Protein AF-A0A5B1AU30-F1 (afdb_monomer_lite)

Foldseek 3Di:
DDDDPPDDPDPDPVVVVVVVVVVPPPPPPPPLPFWPDKADDQAAAPDKGKIKTATHDPCVVPDADPPKFKWKKKWKAKAPDEDDQVVCVVVRVRTDMFIDRDDDDSMGMDIDHHNDFAKIKGWTKMKMWMWHDCPDVPDDIDIDIDIGTDMDIHGHDHD

Structure (mmCIF, N/CA/C/O backbone):
data_AF-A0A5B1AU30-F1
#
_entry.id   AF-A0A5B1AU30-F1
#
loop_
_atom_site.group_PDB
_atom_site.id
_atom_site.type_symbol
_atom_site.label_atom_id
_atom_site.label_alt_id
_atom_site.label_comp_id
_atom_site.label_asym_id
_atom_site.label_entity_id
_atom_site.label_seq_id
_atom_site.pdbx_PDB_ins_code
_atom_site.Cartn_x
_atom_site.Cartn_y
_atom_site.Cartn_z
_atom_site.occupancy
_atom_site.B_iso_or_equiv
_atom_site.auth_seq_id
_atom_site.auth_comp_id
_atom_site.auth_asym_id
_atom_site.auth_atom_id
_atom_site.pdbx_PDB_model_num
ATOM 1 N N . MET A 1 1 ? -67.855 -38.148 -16.605 1.00 46.56 1 MET A N 1
ATOM 2 C CA . MET A 1 1 ? -66.767 -38.737 -17.410 1.00 46.56 1 MET A CA 1
ATOM 3 C C . MET A 1 1 ? -66.011 -37.591 -18.062 1.00 46.56 1 MET A C 1
ATOM 5 O O . MET A 1 1 ? -66.608 -36.924 -18.887 1.00 46.56 1 MET A O 1
ATOM 9 N N . ILE A 1 2 ? -64.799 -37.297 -17.585 1.00 36.41 2 ILE A N 1
ATOM 10 C CA . ILE A 1 2 ? -63.596 -36.849 -18.316 1.00 36.41 2 ILE A CA 1
ATOM 11 C C . ILE A 1 2 ? -62.502 -36.784 -17.241 1.00 36.41 2 ILE A C 1
ATOM 13 O O . ILE A 1 2 ? -62.563 -35.995 -16.302 1.00 36.41 2 ILE A O 1
ATOM 17 N N . ASP A 1 3 ? -61.582 -37.731 -17.354 1.00 41.72 3 ASP A N 1
ATOM 18 C CA . ASP A 1 3 ? -60.421 -37.961 -16.504 1.00 41.72 3 ASP A CA 1
ATOM 19 C C . ASP A 1 3 ? -59.254 -37.165 -17.110 1.00 41.72 3 ASP A C 1
ATOM 21 O O . ASP A 1 3 ? -58.854 -37.418 -18.248 1.00 41.72 3 ASP A O 1
ATOM 25 N N . LEU A 1 4 ? -58.747 -36.155 -16.400 1.00 40.22 4 LEU A N 1
ATOM 26 C CA . LEU A 1 4 ? -57.602 -35.349 -16.833 1.00 40.22 4 LEU A CA 1
ATOM 27 C C . LEU A 1 4 ? -56.348 -35.808 -16.084 1.00 40.22 4 LEU A C 1
ATOM 29 O O . LEU A 1 4 ? -55.850 -35.159 -15.166 1.00 40.22 4 LEU A O 1
ATOM 33 N N . ARG A 1 5 ? -55.804 -36.950 -16.519 1.00 45.53 5 ARG A N 1
ATOM 34 C CA . ARG A 1 5 ? -54.419 -37.339 -16.228 1.00 45.53 5 ARG A CA 1
ATOM 35 C C . ARG A 1 5 ? -53.464 -36.423 -16.985 1.00 45.53 5 ARG A C 1
ATOM 37 O O . ARG A 1 5 ? -53.159 -36.669 -18.149 1.00 45.53 5 ARG A O 1
ATOM 44 N N . ILE A 1 6 ? -52.900 -35.432 -16.302 1.00 49.34 6 ILE A N 1
ATOM 45 C CA . ILE A 1 6 ? -51.678 -34.774 -16.773 1.00 49.34 6 ILE A CA 1
ATOM 46 C C . ILE A 1 6 ? -50.498 -35.605 -16.274 1.00 49.34 6 ILE A C 1
ATOM 48 O O . ILE A 1 6 ? -50.065 -35.521 -15.128 1.00 49.34 6 ILE A O 1
ATOM 52 N N . LYS A 1 7 ? -50.011 -36.473 -17.158 1.00 47.34 7 LYS A N 1
ATOM 53 C CA . LYS A 1 7 ? -48.784 -37.242 -16.985 1.00 47.34 7 LYS A CA 1
ATOM 54 C C . LYS A 1 7 ? -47.684 -36.516 -17.753 1.00 47.34 7 LYS A C 1
ATOM 56 O O . LYS A 1 7 ? -47.527 -36.737 -18.946 1.00 47.34 7 LYS A O 1
ATOM 61 N N . THR A 1 8 ? -46.904 -35.680 -17.078 1.00 45.47 8 THR A N 1
ATOM 62 C CA . THR A 1 8 ? -45.666 -35.119 -17.637 1.00 45.47 8 THR A CA 1
ATOM 63 C C . THR A 1 8 ? -44.486 -35.521 -16.760 1.00 45.47 8 THR A C 1
ATOM 65 O O . THR A 1 8 ? -44.056 -34.821 -15.851 1.00 45.47 8 THR A O 1
ATOM 68 N N . LYS A 1 9 ? -43.945 -36.708 -17.062 1.00 52.16 9 LYS A N 1
ATOM 69 C CA . LYS A 1 9 ? -42.539 -37.028 -16.795 1.00 52.16 9 LYS A CA 1
ATOM 70 C C . LYS A 1 9 ? -41.710 -36.062 -17.638 1.00 52.16 9 LYS A C 1
ATOM 72 O O . LYS A 1 9 ? -41.774 -36.183 -18.852 1.00 52.16 9 LYS A O 1
ATOM 77 N N . ASN A 1 10 ? -40.995 -35.127 -17.019 1.00 53.25 10 ASN A N 1
ATOM 78 C CA . ASN A 1 10 ? -39.816 -34.458 -17.589 1.00 53.25 10 ASN A CA 1
ATOM 79 C C . ASN A 1 10 ? -39.136 -33.599 -16.511 1.00 53.25 10 ASN A C 1
ATOM 81 O O . ASN A 1 10 ? -39.131 -32.374 -16.554 1.00 53.25 10 ASN A O 1
ATOM 85 N N . THR A 1 11 ? -38.548 -34.267 -15.524 1.00 54.19 11 THR A N 1
ATOM 86 C CA . THR A 1 11 ? -37.667 -33.660 -14.516 1.00 54.19 11 THR A CA 1
ATOM 87 C C . THR A 1 11 ? -36.305 -34.360 -14.498 1.00 54.19 11 THR A C 1
ATOM 89 O O . THR A 1 11 ? -35.973 -35.059 -13.546 1.00 54.19 11 THR A O 1
ATOM 92 N N . PRO A 1 12 ? -35.497 -34.193 -15.564 1.00 50.75 12 PRO A N 1
ATOM 93 C CA . PRO A 1 12 ? -34.048 -34.181 -15.350 1.00 50.75 12 PRO A CA 1
ATOM 94 C C . PRO A 1 12 ? -33.332 -32.951 -15.936 1.00 50.75 12 PRO A C 1
ATOM 96 O O . PRO A 1 12 ? -32.176 -32.719 -15.603 1.00 50.75 12 PRO A O 1
ATOM 99 N N . LEU A 1 13 ? -33.987 -32.128 -16.768 1.00 46.09 13 LEU A N 1
ATOM 100 C CA . LEU A 1 13 ? -33.291 -31.059 -17.504 1.00 46.09 13 LEU A CA 1
ATOM 101 C C . LEU A 1 13 ? -33.028 -29.792 -16.663 1.00 46.09 13 LEU A C 1
ATOM 103 O O . LEU A 1 13 ? -31.982 -29.166 -16.797 1.00 46.09 13 LEU A O 1
ATOM 107 N N . VAL A 1 14 ? -33.950 -29.427 -15.764 1.00 52.41 14 VAL A N 1
ATOM 108 C CA . VAL A 1 14 ? -33.856 -28.182 -14.968 1.00 52.41 14 VAL A CA 1
ATOM 109 C C . VAL A 1 14 ? -32.753 -28.260 -13.901 1.00 52.41 14 VAL A C 1
ATOM 111 O O . VAL A 1 14 ? -32.115 -27.258 -13.591 1.00 52.41 14 VAL A O 1
ATOM 114 N N . ILE A 1 15 ? -32.462 -29.461 -13.389 1.00 52.84 15 ILE A N 1
ATOM 115 C CA . ILE A 1 15 ? -31.426 -29.684 -12.364 1.00 52.84 15 ILE A CA 1
ATOM 116 C C . ILE A 1 15 ? -30.014 -29.567 -12.967 1.00 52.84 15 ILE A C 1
ATOM 118 O O . ILE A 1 15 ? -29.095 -29.094 -12.302 1.00 52.84 15 ILE A O 1
ATOM 122 N N . LEU A 1 16 ? -29.844 -29.913 -14.249 1.00 50.50 16 LEU A N 1
ATOM 123 C CA . LEU A 1 16 ? -28.546 -29.849 -14.929 1.00 50.50 16 LEU A CA 1
ATOM 124 C C . LEU A 1 16 ? -28.077 -28.400 -15.168 1.00 50.50 16 LEU A C 1
ATOM 126 O O . LEU A 1 16 ? -26.883 -28.113 -15.101 1.00 50.50 16 LEU A O 1
ATOM 130 N N . ILE A 1 17 ? -29.013 -27.471 -15.393 1.00 54.53 17 ILE A N 1
ATOM 131 C CA . ILE A 1 17 ? -28.710 -26.050 -15.632 1.00 54.53 17 ILE A CA 1
ATOM 132 C C . ILE A 1 17 ? -28.251 -25.357 -14.339 1.00 54.53 17 ILE A C 1
ATOM 134 O O . ILE A 1 17 ? -27.326 -24.548 -14.375 1.00 54.53 17 ILE A O 1
ATOM 138 N N . PHE A 1 18 ? -28.818 -25.722 -13.184 1.00 52.00 18 PHE A N 1
ATOM 139 C CA . PHE A 1 18 ? -28.382 -25.180 -11.890 1.00 52.00 18 PHE A CA 1
ATOM 140 C C . PHE A 1 18 ? -26.966 -25.643 -11.502 1.00 52.00 18 PHE A C 1
ATOM 142 O O . PHE A 1 18 ? -26.209 -24.873 -10.912 1.00 52.00 18 PHE A O 1
ATOM 149 N N . PHE A 1 19 ? -26.569 -26.859 -11.895 1.00 51.16 19 PHE A N 1
ATOM 150 C CA . PHE A 1 19 ? -25.227 -27.393 -11.623 1.00 51.16 19 PHE A CA 1
ATOM 151 C C . PHE A 1 19 ? -24.126 -26.713 -12.457 1.00 51.16 19 PHE A C 1
ATOM 153 O O . PHE A 1 19 ? -23.002 -26.534 -11.983 1.00 51.16 19 PHE A O 1
ATOM 160 N N . LEU A 1 20 ? -24.443 -26.269 -13.678 1.00 50.81 20 LEU A N 1
ATOM 161 C CA . LEU A 1 20 ? -23.482 -25.592 -14.558 1.00 50.81 20 LEU A CA 1
ATOM 162 C C . LEU A 1 20 ? -23.156 -24.162 -14.103 1.00 50.81 20 LEU A C 1
ATOM 164 O O . LEU A 1 20 ? -22.032 -23.707 -14.302 1.00 50.81 20 LEU A O 1
ATOM 168 N N . ILE A 1 21 ? -24.083 -23.478 -13.426 1.00 54.38 21 ILE A N 1
ATOM 169 C CA . ILE A 1 21 ? -23.839 -22.127 -12.890 1.00 54.38 21 ILE A CA 1
ATOM 170 C C . ILE A 1 21 ? -22.925 -22.182 -11.649 1.00 54.38 21 ILE A C 1
ATOM 172 O O . ILE A 1 21 ? -22.137 -21.266 -11.421 1.00 54.38 21 ILE A O 1
ATOM 176 N N . SER A 1 22 ? -22.932 -23.286 -10.889 1.00 48.19 22 SER A N 1
ATOM 177 C CA . SER A 1 22 ? -22.065 -23.448 -9.708 1.00 48.19 22 SER A CA 1
ATOM 178 C C . SER A 1 22 ? -20.594 -23.775 -10.008 1.00 48.19 22 SER A C 1
ATOM 180 O O . SER A 1 22 ? -19.753 -23.661 -9.120 1.00 48.19 22 SER A O 1
ATOM 182 N N . LEU A 1 23 ? -20.249 -24.131 -11.250 1.00 48.50 23 LEU A N 1
ATOM 183 C CA . LEU A 1 23 ? -18.864 -24.423 -11.659 1.00 48.50 23 LEU A CA 1
ATOM 184 C C . LEU A 1 23 ? -18.092 -23.174 -12.131 1.00 48.50 23 LEU A C 1
ATOM 186 O O . LEU A 1 23 ? -16.902 -23.258 -12.430 1.00 48.50 23 LEU A O 1
ATOM 190 N N . GLY A 1 24 ? -18.748 -22.008 -12.169 1.00 43.41 24 GLY A N 1
ATOM 191 C CA . GLY A 1 24 ? -18.166 -20.743 -12.626 1.00 43.41 24 GLY A CA 1
ATOM 192 C C . GLY A 1 24 ? -17.377 -19.953 -11.577 1.00 43.41 24 GLY A C 1
ATOM 193 O O . GLY A 1 24 ? -16.762 -18.948 -11.924 1.00 43.41 24 GLY A O 1
ATOM 194 N N . CYS A 1 25 ? -17.336 -20.381 -10.311 1.00 44.28 25 CYS A N 1
ATOM 195 C CA . CYS A 1 25 ? -16.485 -19.745 -9.303 1.00 44.28 25 CYS A CA 1
ATOM 196 C C . CYS A 1 25 ? -15.039 -20.243 -9.425 1.00 44.28 25 CYS A C 1
ATOM 198 O O . CYS A 1 25 ? -14.519 -20.937 -8.551 1.00 44.28 25 CYS A O 1
ATOM 200 N N . LYS A 1 26 ? -14.348 -19.841 -10.500 1.00 44.72 26 LYS A N 1
ATOM 201 C CA . LYS A 1 26 ? -12.886 -19.742 -10.451 1.00 44.72 26 LYS A CA 1
ATOM 202 C C . LYS A 1 26 ? -12.558 -18.637 -9.459 1.00 44.72 26 LYS A C 1
ATOM 204 O O . LYS A 1 26 ? -12.587 -17.454 -9.785 1.00 44.72 26 LYS A O 1
ATOM 209 N N . ASN A 1 27 ? -12.293 -19.044 -8.225 1.00 42.72 27 ASN A N 1
ATOM 210 C CA . ASN A 1 27 ? -11.695 -18.189 -7.221 1.00 42.72 27 ASN A CA 1
ATOM 211 C C . ASN A 1 27 ? -10.281 -17.860 -7.724 1.00 42.72 27 ASN A C 1
ATOM 213 O O . ASN A 1 27 ? -9.335 -18.604 -7.466 1.00 42.72 27 ASN A O 1
ATOM 217 N N . ASN A 1 28 ? -10.155 -16.792 -8.515 1.00 38.34 28 ASN A N 1
ATOM 218 C CA . ASN A 1 28 ? -8.880 -16.156 -8.815 1.00 38.34 28 ASN A CA 1
ATOM 219 C C . ASN A 1 28 ? -8.382 -15.541 -7.504 1.00 38.34 28 ASN A C 1
ATOM 221 O O . ASN A 1 28 ? -8.448 -14.334 -7.293 1.00 38.34 28 ASN A O 1
ATOM 225 N N . GLN A 1 29 ? -7.917 -16.385 -6.585 1.00 42.34 29 GLN A N 1
ATOM 226 C CA . GLN A 1 29 ? -6.967 -15.935 -5.590 1.00 42.34 29 GLN A CA 1
ATOM 227 C C . GLN A 1 29 ? -5.697 -15.616 -6.371 1.00 42.34 29 GLN A C 1
ATOM 229 O O . GLN A 1 29 ? -4.863 -16.492 -6.596 1.00 42.34 29 GLN A O 1
ATOM 234 N N . GLU A 1 30 ? -5.581 -14.367 -6.823 1.00 46.47 30 GLU A N 1
ATOM 235 C CA . GLU A 1 30 ? -4.283 -13.756 -7.068 1.00 46.47 30 GLU A CA 1
ATOM 236 C C . GLU A 1 30 ? -3.476 -13.951 -5.786 1.00 46.47 30 GLU A C 1
ATOM 238 O O . GLU A 1 30 ? -3.623 -13.239 -4.791 1.00 46.47 30 GLU A O 1
ATOM 243 N N . LYS A 1 31 ? -2.660 -15.005 -5.772 1.00 43.09 31 LYS A N 1
ATOM 244 C CA . LYS A 1 31 ? -1.581 -15.125 -4.811 1.00 43.09 31 LYS A CA 1
ATOM 245 C C . LYS A 1 31 ? -0.662 -13.952 -5.110 1.00 43.09 31 LYS A C 1
ATOM 247 O O . LYS A 1 31 ? 0.095 -14.000 -6.070 1.00 43.09 31 LYS A O 1
ATOM 252 N N . SER A 1 32 ? -0.760 -12.908 -4.293 1.00 52.62 32 SER A N 1
ATOM 253 C CA . SER A 1 32 ? 0.247 -11.857 -4.183 1.00 52.62 32 SER A CA 1
ATOM 254 C C . SER A 1 32 ? 1.556 -12.517 -3.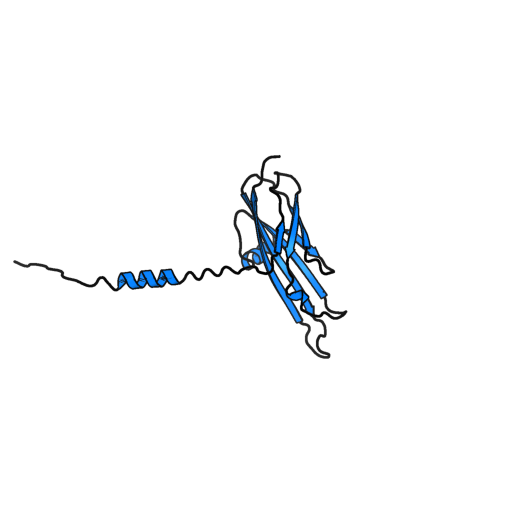736 1.00 52.62 32 SER A C 1
ATOM 256 O O . SER A 1 32 ? 1.850 -12.593 -2.548 1.00 52.62 32 SER A O 1
ATOM 258 N N . SER A 1 33 ? 2.307 -13.106 -4.672 1.00 61.22 33 SER A N 1
ATOM 259 C CA . SER A 1 33 ? 3.583 -13.772 -4.375 1.00 61.22 33 SER A CA 1
ATOM 260 C C . SER A 1 33 ? 4.700 -12.781 -4.057 1.00 61.22 33 SER A C 1
ATOM 262 O O . SER A 1 33 ? 5.786 -13.199 -3.678 1.00 61.22 33 SER A O 1
ATOM 264 N N . TYR A 1 34 ? 4.426 -11.485 -4.198 1.00 71.00 34 TYR A N 1
ATOM 265 C CA . TYR A 1 34 ? 5.400 -10.405 -4.070 1.00 71.00 34 TYR A CA 1
ATOM 266 C C . TYR A 1 34 ? 5.340 -9.699 -2.713 1.00 71.00 34 TYR A C 1
ATOM 268 O O . TYR A 1 34 ? 6.297 -9.044 -2.314 1.00 71.00 34 TYR A O 1
ATOM 276 N N . LEU A 1 35 ? 4.253 -9.854 -1.948 1.00 80.81 35 LEU A N 1
ATOM 277 C CA . LEU A 1 35 ? 4.182 -9.337 -0.584 1.00 80.81 35 LEU A CA 1
ATOM 278 C C . LEU A 1 35 ? 4.783 -10.355 0.393 1.00 80.81 35 LEU A C 1
ATOM 280 O O . LEU A 1 35 ? 4.137 -11.342 0.742 1.00 80.81 35 LEU A O 1
ATOM 284 N N . LYS A 1 36 ? 5.994 -10.087 0.889 1.00 80.31 36 LYS A N 1
ATOM 285 C CA . LYS A 1 36 ? 6.634 -10.920 1.919 1.00 80.31 36 LYS A CA 1
ATOM 286 C C . LYS A 1 36 ? 5.934 -10.763 3.261 1.00 80.31 36 LYS A C 1
ATOM 288 O O . LYS A 1 36 ? 5.450 -11.739 3.832 1.00 80.31 36 LYS A O 1
ATOM 293 N N . THR A 1 37 ? 5.862 -9.528 3.764 1.00 85.44 37 THR A N 1
ATOM 294 C CA . THR A 1 37 ? 5.264 -9.282 5.075 1.00 85.44 37 THR A CA 1
ATOM 295 C C . THR A 1 37 ? 4.629 -7.909 5.207 1.00 85.44 37 THR A C 1
ATOM 297 O O . THR A 1 37 ? 5.178 -6.905 4.777 1.00 85.44 37 THR A O 1
ATOM 300 N N . PHE A 1 38 ? 3.504 -7.853 5.920 1.00 90.44 38 PHE A N 1
ATOM 301 C CA . PHE A 1 38 ? 2.842 -6.615 6.317 1.00 90.44 38 PHE A CA 1
ATOM 302 C C . PHE A 1 38 ? 2.725 -6.558 7.849 1.00 90.44 38 PHE A C 1
ATOM 304 O O . PHE A 1 38 ? 1.872 -7.220 8.453 1.00 90.44 38 PHE A O 1
ATOM 311 N N . TYR A 1 39 ? 3.622 -5.795 8.480 1.00 92.00 39 TYR A N 1
ATOM 312 C CA . TYR A 1 39 ? 3.723 -5.659 9.931 1.00 92.00 39 TYR A CA 1
ATOM 313 C C . TYR A 1 39 ? 2.980 -4.424 10.429 1.00 92.00 39 TYR A C 1
ATOM 315 O O . TYR A 1 39 ? 3.389 -3.287 10.193 1.00 92.00 39 TYR A O 1
ATOM 323 N N . VAL A 1 40 ? 1.924 -4.678 11.193 1.00 91.62 40 VAL A N 1
ATOM 324 C CA . VAL A 1 40 ? 1.149 -3.676 11.928 1.00 91.62 40 VAL A CA 1
ATOM 325 C C . VAL A 1 40 ? 0.803 -4.251 13.294 1.00 91.62 40 VAL A C 1
ATOM 327 O O . VAL A 1 40 ? 0.565 -5.456 13.422 1.00 91.62 40 VAL A O 1
ATOM 330 N N . LYS A 1 41 ? 0.798 -3.403 14.320 1.00 88.75 41 LYS A N 1
ATOM 331 C CA . LYS A 1 41 ? 0.283 -3.760 15.645 1.00 88.75 41 LYS A CA 1
ATOM 332 C C . LYS A 1 41 ? -1.199 -3.396 15.704 1.00 88.75 41 LYS A C 1
ATOM 334 O O . LYS A 1 41 ? -1.688 -2.664 14.850 1.00 88.75 41 LYS A O 1
ATOM 339 N N . ASN A 1 42 ? -1.917 -3.910 16.699 1.00 88.75 42 ASN A N 1
ATOM 340 C CA . ASN A 1 42 ? -3.257 -3.403 16.978 1.00 88.75 42 ASN A CA 1
ATOM 341 C C . ASN A 1 42 ? -3.125 -1.956 17.478 1.00 88.75 42 ASN A C 1
ATOM 343 O O . ASN A 1 42 ? -2.491 -1.760 18.519 1.00 88.75 42 ASN A O 1
ATOM 347 N N . PRO A 1 43 ? -3.659 -0.962 16.749 1.00 93.00 43 PRO A N 1
ATOM 348 C CA . PRO A 1 43 ? -3.522 0.435 17.127 1.00 93.00 43 PRO A CA 1
ATOM 349 C C . PRO A 1 43 ? -4.443 0.778 18.294 1.00 93.00 43 PRO A C 1
ATOM 351 O O . PRO A 1 43 ? -5.561 0.267 18.397 1.00 93.00 43 PRO A O 1
ATOM 354 N N . LYS A 1 44 ? -3.991 1.700 19.136 1.00 94.12 44 LYS A N 1
ATOM 355 C CA . LYS A 1 44 ? -4.853 2.411 20.079 1.00 94.12 44 LYS A CA 1
ATOM 356 C C . LYS A 1 44 ? -5.481 3.621 19.390 1.00 94.12 44 LYS A C 1
ATOM 358 O O . LYS A 1 44 ? -4.882 4.203 18.485 1.00 94.12 44 LYS A O 1
ATOM 363 N N . VAL A 1 45 ? -6.702 3.967 19.785 1.00 94.81 45 VAL A N 1
ATOM 364 C CA . VAL A 1 45 ? -7.408 5.141 19.251 1.00 94.81 45 VAL A CA 1
ATOM 365 C C . VAL A 1 45 ? -6.640 6.435 19.566 1.00 94.81 45 VAL A C 1
ATOM 367 O O . VAL A 1 45 ? -6.139 6.596 20.678 1.00 94.81 45 VAL A O 1
ATOM 370 N N . ASN A 1 46 ? -6.551 7.347 18.592 1.00 93.81 46 ASN A N 1
ATOM 371 C CA . ASN A 1 46 ? -5.820 8.624 18.655 1.00 93.81 46 ASN A CA 1
ATOM 372 C C . ASN A 1 46 ? -4.329 8.484 19.023 1.00 93.81 46 ASN A C 1
ATOM 374 O O . ASN A 1 46 ? -3.744 9.365 19.657 1.00 93.81 46 ASN A O 1
ATOM 378 N N . GLU A 1 47 ? -3.716 7.349 18.681 1.00 93.94 47 GLU A N 1
ATOM 379 C CA . GLU A 1 47 ? -2.281 7.123 18.833 1.00 93.94 47 GLU A CA 1
ATOM 380 C C . GLU A 1 47 ? -1.635 6.955 17.456 1.00 93.94 47 GLU A C 1
ATOM 382 O O . GLU A 1 47 ? -2.111 6.188 16.610 1.00 93.94 47 GLU A O 1
ATOM 387 N N . ARG A 1 48 ? -0.515 7.649 17.236 1.00 93.75 48 ARG A N 1
ATOM 388 C CA . ARG A 1 48 ? 0.311 7.452 16.046 1.00 93.75 48 ARG A CA 1
ATOM 389 C C . ARG A 1 48 ? 1.038 6.118 16.155 1.00 93.75 48 ARG A C 1
ATOM 391 O O . ARG A 1 48 ? 1.784 5.879 17.100 1.00 93.75 48 ARG A O 1
ATOM 398 N N . ASN A 1 49 ? 0.841 5.262 15.165 1.00 92.88 49 ASN A N 1
ATOM 399 C CA . ASN A 1 49 ? 1.476 3.958 15.073 1.00 92.88 49 ASN A CA 1
ATOM 400 C C . ASN A 1 49 ? 2.392 3.907 13.851 1.00 92.88 49 ASN A C 1
ATOM 402 O O . ASN A 1 49 ? 2.096 4.510 12.824 1.00 92.88 49 ASN A O 1
ATOM 406 N N . VAL A 1 50 ? 3.466 3.124 13.947 1.00 93.62 50 VAL A N 1
ATOM 407 C CA . VAL A 1 50 ? 4.382 2.867 12.829 1.00 93.62 50 VAL A CA 1
ATOM 408 C C . VAL A 1 50 ? 4.202 1.433 12.358 1.00 93.62 50 VAL A C 1
ATOM 410 O O . VAL A 1 50 ? 4.187 0.490 13.157 1.00 93.62 50 VAL A O 1
ATOM 413 N N . GLY A 1 51 ? 4.047 1.263 11.052 1.00 93.88 51 GLY A N 1
ATOM 414 C CA . GLY A 1 51 ? 4.013 -0.029 10.388 1.00 93.88 51 GLY A CA 1
ATOM 415 C C . GLY A 1 51 ? 5.163 -0.167 9.403 1.00 93.88 51 GLY A C 1
ATOM 416 O O . GLY A 1 51 ? 5.865 0.795 9.088 1.00 93.88 51 GLY A O 1
ATOM 417 N N . LYS A 1 52 ? 5.364 -1.394 8.924 1.00 93.12 52 LYS A N 1
ATOM 418 C CA . LYS A 1 52 ? 6.285 -1.649 7.818 1.00 93.12 52 LYS A CA 1
ATOM 419 C C . LYS A 1 52 ? 5.766 -2.733 6.888 1.00 93.12 52 LYS A C 1
ATOM 421 O O . LYS A 1 52 ? 5.157 -3.709 7.334 1.00 93.12 52 LYS A O 1
ATOM 426 N N . ILE A 1 53 ? 6.042 -2.572 5.606 1.00 92.19 53 ILE A N 1
ATOM 427 C CA . ILE A 1 53 ? 5.782 -3.570 4.574 1.00 92.19 53 ILE A CA 1
ATOM 428 C C . ILE A 1 53 ? 7.118 -4.016 4.010 1.00 92.19 53 ILE A C 1
ATOM 430 O O . ILE A 1 53 ? 7.953 -3.170 3.721 1.00 92.19 53 ILE A O 1
ATOM 434 N N . ILE A 1 54 ? 7.299 -5.328 3.881 1.00 90.56 54 ILE A N 1
ATOM 435 C CA . ILE A 1 54 ? 8.418 -5.950 3.181 1.00 90.56 54 ILE A CA 1
ATOM 436 C C . ILE A 1 54 ? 7.856 -6.633 1.933 1.00 90.56 54 ILE A C 1
ATOM 438 O O . ILE A 1 54 ? 6.898 -7.405 2.044 1.00 90.56 54 ILE A O 1
ATOM 442 N N . PHE A 1 55 ? 8.427 -6.368 0.766 1.00 88.31 55 PHE A N 1
ATOM 443 C CA . PHE A 1 55 ? 7.970 -6.892 -0.521 1.00 88.31 55 PHE A CA 1
ATOM 444 C C . PHE A 1 55 ? 9.158 -7.188 -1.442 1.00 88.31 55 PHE A C 1
ATOM 446 O O . PHE A 1 55 ? 10.221 -6.595 -1.303 1.00 88.31 55 PHE A O 1
ATOM 453 N N . ASP A 1 56 ? 8.974 -8.112 -2.378 1.00 85.19 56 ASP A N 1
ATOM 454 C CA . ASP A 1 56 ? 9.936 -8.375 -3.443 1.00 85.19 56 ASP A CA 1
ATOM 455 C C . ASP A 1 56 ? 9.542 -7.608 -4.701 1.00 85.19 56 ASP A C 1
ATOM 457 O O . ASP A 1 56 ? 8.432 -7.764 -5.212 1.00 85.19 56 ASP A O 1
ATOM 461 N N . SER A 1 57 ? 10.465 -6.792 -5.205 1.00 81.69 57 SER A N 1
ATOM 462 C CA . SER A 1 57 ? 10.291 -6.062 -6.459 1.00 81.69 57 SER A CA 1
ATOM 463 C C . SER A 1 57 ? 10.534 -6.988 -7.647 1.00 81.69 57 SER A C 1
ATOM 465 O O . SER A 1 57 ? 11.651 -7.468 -7.850 1.00 81.69 57 SER A O 1
ATOM 467 N N . GLU A 1 58 ? 9.536 -7.181 -8.509 1.00 78.38 58 GLU A N 1
ATOM 468 C CA . GLU A 1 58 ? 9.768 -7.835 -9.807 1.00 78.38 58 GLU A CA 1
ATOM 469 C C . GLU A 1 58 ? 10.718 -7.016 -10.688 1.00 78.38 58 GLU A C 1
ATOM 471 O O . GLU A 1 58 ? 11.522 -7.554 -11.459 1.00 78.38 58 GLU A O 1
ATOM 476 N N . LEU A 1 59 ? 10.661 -5.692 -10.534 1.00 81.50 59 LEU A N 1
ATOM 477 C CA . LEU A 1 59 ? 11.440 -4.750 -11.322 1.00 81.50 59 LEU A CA 1
ATOM 478 C C . LEU A 1 59 ? 12.907 -4.673 -10.869 1.00 81.50 59 LEU A C 1
ATOM 480 O O . LEU A 1 59 ? 13.691 -3.966 -11.494 1.00 81.50 59 LEU A O 1
ATOM 484 N N . ASP A 1 60 ? 13.318 -5.372 -9.801 1.00 75.56 60 ASP A N 1
ATOM 485 C CA . ASP A 1 60 ? 14.740 -5.518 -9.432 1.00 75.56 60 ASP A CA 1
ATOM 486 C C . ASP A 1 60 ? 15.523 -6.380 -10.432 1.00 75.56 60 ASP A C 1
ATOM 488 O O . ASP A 1 60 ? 16.749 -6.286 -10.513 1.00 75.56 60 ASP A O 1
ATOM 492 N N . THR A 1 61 ? 14.830 -7.195 -11.231 1.00 77.19 61 THR A N 1
ATOM 493 C CA . THR A 1 61 ? 15.448 -7.994 -12.301 1.00 77.19 61 THR A CA 1
ATOM 494 C C . THR A 1 61 ? 15.852 -7.154 -13.517 1.00 77.19 61 THR A C 1
ATOM 496 O O . THR A 1 61 ? 16.671 -7.586 -14.335 1.00 77.19 61 THR A O 1
ATOM 499 N N . ILE A 1 62 ? 15.314 -5.938 -13.639 1.00 79.44 62 ILE A N 1
ATOM 500 C CA . ILE A 1 62 ? 15.586 -5.034 -14.752 1.00 79.44 62 ILE A CA 1
ATOM 501 C C . ILE A 1 62 ? 16.904 -4.309 -14.484 1.00 79.44 62 ILE A C 1
ATOM 503 O O . ILE A 1 62 ? 17.032 -3.533 -13.540 1.00 79.44 62 ILE A O 1
ATOM 507 N N . LYS A 1 63 ? 17.900 -4.544 -15.344 1.00 77.38 63 LYS A N 1
ATOM 508 C CA . LYS A 1 63 ? 19.161 -3.794 -15.312 1.00 77.38 63 LYS A CA 1
ATOM 509 C C . LYS A 1 63 ? 18.916 -2.369 -15.809 1.00 77.38 63 LYS A C 1
ATOM 511 O O . LYS A 1 63 ? 18.583 -2.188 -16.977 1.00 77.38 63 LYS A O 1
ATOM 516 N N . THR A 1 64 ? 19.115 -1.397 -14.929 1.00 75.38 64 THR A N 1
ATOM 517 C CA . THR A 1 64 ? 18.989 0.037 -15.212 1.00 75.38 64 THR A CA 1
ATOM 518 C C . THR A 1 64 ? 20.354 0.659 -15.513 1.00 75.38 64 THR A C 1
ATOM 520 O O . THR A 1 64 ? 21.346 0.330 -14.858 1.00 75.38 64 THR A O 1
ATOM 523 N N . GLY A 1 65 ? 20.415 1.551 -16.499 1.00 74.56 65 GLY A N 1
ATOM 524 C CA . GLY A 1 65 ? 21.560 2.424 -16.762 1.00 74.56 65 GLY A CA 1
ATOM 525 C C . GLY A 1 65 ? 21.565 3.677 -15.878 1.00 74.56 65 GLY A C 1
ATOM 526 O O . GLY A 1 65 ? 20.643 3.910 -15.105 1.00 74.56 65 GLY A O 1
ATOM 527 N N . GLU A 1 66 ? 22.592 4.519 -16.018 1.00 75.00 66 GLU A N 1
ATOM 528 C CA . GLU A 1 66 ? 22.759 5.748 -15.212 1.00 75.00 66 GLU A CA 1
ATOM 529 C C . GLU A 1 66 ? 21.655 6.799 -15.422 1.00 75.00 66 GLU A C 1
ATOM 531 O O . GLU A 1 66 ? 21.462 7.663 -14.574 1.00 75.00 66 GLU A O 1
ATOM 536 N N . LYS A 1 67 ? 20.945 6.744 -16.555 1.00 76.88 67 LYS A N 1
ATOM 537 C CA . LYS A 1 67 ? 19.865 7.682 -16.908 1.00 76.88 67 LYS A CA 1
ATOM 538 C C . LYS A 1 67 ? 18.465 7.137 -16.627 1.00 76.88 67 LYS A C 1
ATOM 540 O O . LYS A 1 67 ? 17.488 7.863 -16.796 1.00 76.88 67 LYS A O 1
ATOM 545 N N . ASP A 1 68 ? 18.369 5.873 -16.233 1.00 80.88 68 ASP A N 1
ATOM 546 C CA . ASP A 1 68 ? 17.092 5.243 -15.935 1.00 80.88 68 ASP A CA 1
ATOM 547 C C . ASP A 1 68 ? 16.640 5.636 -14.528 1.00 80.88 68 ASP A C 1
ATOM 549 O O . ASP A 1 68 ? 17.448 5.767 -13.608 1.00 80.88 68 ASP A O 1
ATOM 553 N N . LEU A 1 69 ? 15.332 5.797 -14.348 1.00 83.31 69 LEU A N 1
ATOM 554 C CA . LEU A 1 69 ? 14.745 6.149 -13.057 1.00 83.31 69 LEU A CA 1
ATOM 555 C C . LEU A 1 69 ? 13.919 4.980 -12.540 1.00 83.31 69 LEU A C 1
ATOM 557 O O . LEU A 1 69 ? 13.072 4.452 -13.258 1.00 83.31 69 LEU A O 1
ATOM 561 N N . LYS A 1 70 ? 14.128 4.604 -11.279 1.00 85.31 70 LYS A N 1
ATOM 562 C CA . LYS A 1 70 ? 13.275 3.650 -10.568 1.00 85.31 70 LYS A CA 1
ATOM 563 C C . LYS A 1 70 ? 12.615 4.354 -9.393 1.00 85.31 70 LYS A C 1
ATOM 565 O O . LYS A 1 70 ? 13.303 4.999 -8.610 1.00 85.31 70 LYS A O 1
ATOM 570 N N . SER A 1 71 ? 11.305 4.205 -9.255 1.00 86.69 71 SER A N 1
ATOM 571 C CA . SER A 1 71 ? 10.567 4.701 -8.098 1.00 86.69 71 SER A CA 1
ATOM 572 C C . SER A 1 71 ? 9.625 3.644 -7.545 1.00 86.69 71 SER A C 1
ATOM 574 O O . SER A 1 71 ? 9.089 2.809 -8.276 1.00 86.69 71 SER A O 1
ATOM 576 N N . THR A 1 72 ? 9.422 3.706 -6.234 1.00 89.00 72 THR A N 1
ATOM 577 C CA . THR A 1 72 ? 8.460 2.875 -5.518 1.00 89.00 72 THR A CA 1
ATOM 578 C C . THR A 1 72 ? 7.626 3.777 -4.626 1.00 89.00 72 THR A C 1
ATOM 580 O O . THR A 1 72 ? 8.160 4.575 -3.852 1.00 89.00 72 THR A O 1
ATOM 583 N N . THR A 1 73 ? 6.308 3.656 -4.737 1.00 91.12 73 THR A N 1
ATOM 584 C CA . THR A 1 73 ? 5.351 4.437 -3.953 1.00 91.12 73 THR A CA 1
ATOM 585 C C . THR A 1 73 ? 4.320 3.517 -3.324 1.00 91.12 73 THR A C 1
ATOM 587 O O . THR A 1 73 ? 3.776 2.637 -3.979 1.00 91.12 73 THR A O 1
ATOM 590 N N . LEU A 1 74 ? 4.046 3.721 -2.044 1.00 92.94 74 LEU A N 1
ATOM 591 C CA . LEU A 1 74 ? 2.953 3.089 -1.326 1.00 92.94 74 LEU A CA 1
ATOM 592 C C . LEU A 1 74 ? 1.760 4.045 -1.290 1.00 92.94 74 LEU A C 1
ATOM 594 O O . LEU A 1 74 ? 1.888 5.167 -0.802 1.00 92.94 74 LEU A O 1
ATOM 598 N N . PHE A 1 75 ? 0.603 3.557 -1.727 1.00 95.19 75 PHE A N 1
ATOM 599 C CA . PHE A 1 75 ? -0.694 4.194 -1.530 1.00 95.19 75 PHE A CA 1
ATOM 600 C C . PHE A 1 75 ? -1.486 3.383 -0.512 1.00 95.19 75 PHE A C 1
ATOM 602 O O . PHE A 1 75 ? -1.729 2.193 -0.729 1.00 95.19 75 PHE A O 1
ATOM 609 N N . LEU A 1 76 ? -1.874 3.993 0.607 1.00 96.19 76 LEU A N 1
ATOM 610 C CA . LEU A 1 76 ? -2.506 3.294 1.724 1.00 96.19 76 LEU A CA 1
ATOM 611 C C . LEU A 1 76 ? -3.668 4.100 2.300 1.00 96.19 76 LEU A C 1
ATOM 613 O O . LEU A 1 76 ? -3.536 5.284 2.566 1.00 96.19 76 LEU A O 1
ATOM 617 N N . GLY A 1 77 ? -4.801 3.450 2.549 1.00 95.25 77 GLY A N 1
ATOM 618 C CA . GLY A 1 77 ? -5.941 4.068 3.217 1.00 95.25 77 GLY A CA 1
ATOM 619 C C . GLY A 1 77 ? -6.499 3.216 4.353 1.00 95.25 77 GLY A C 1
ATOM 620 O O . GLY A 1 77 ? -6.108 2.064 4.565 1.00 95.25 77 GLY A O 1
ATOM 621 N N . LYS A 1 78 ? -7.433 3.809 5.101 1.00 95.38 78 LYS A N 1
ATOM 622 C CA . LYS A 1 78 ? -8.097 3.215 6.270 1.00 95.38 78 LYS A CA 1
ATOM 623 C C . LYS A 1 78 ? -9.575 3.012 5.962 1.00 95.38 78 LYS A C 1
ATOM 625 O O . LYS A 1 78 ? -10.328 3.977 5.879 1.00 95.38 78 LYS A O 1
ATOM 630 N N . PHE A 1 79 ? -10.008 1.761 5.838 1.00 95.56 79 PHE A N 1
ATOM 631 C CA . PHE A 1 79 ? -11.349 1.439 5.346 1.00 95.56 79 PHE A CA 1
ATOM 632 C C . PHE A 1 79 ? -12.096 0.438 6.225 1.00 95.56 79 PHE A C 1
ATOM 634 O O . PHE A 1 79 ? -11.519 -0.238 7.076 1.00 95.56 79 PHE A O 1
ATOM 641 N N . LYS A 1 80 ? -13.411 0.323 6.014 1.00 95.44 80 LYS A N 1
ATOM 642 C CA . LYS A 1 80 ? -14.243 -0.732 6.619 1.00 95.44 80 LYS A CA 1
ATOM 643 C C . LYS A 1 80 ? -14.265 -2.028 5.801 1.00 95.44 80 LYS A C 1
ATOM 645 O O . LYS A 1 80 ? -14.585 -3.076 6.354 1.00 95.44 80 LYS A O 1
ATOM 650 N N . SER A 1 81 ? -13.882 -1.958 4.531 1.00 94.81 81 SER A N 1
ATOM 651 C CA . SER A 1 81 ? -13.853 -3.056 3.562 1.00 94.81 81 SER A CA 1
ATOM 652 C C . SER A 1 81 ? -12.539 -3.061 2.779 1.00 94.81 81 SER A C 1
ATOM 654 O O . SER A 1 81 ? -11.800 -2.078 2.788 1.00 94.81 81 SER A O 1
ATOM 656 N N . ILE A 1 82 ? -12.259 -4.185 2.120 1.00 95.88 82 ILE A N 1
ATOM 657 C CA . ILE A 1 82 ? -11.154 -4.338 1.168 1.00 95.88 82 ILE A CA 1
ATOM 658 C C . ILE A 1 82 ? -11.645 -3.904 -0.215 1.00 95.88 82 ILE A C 1
ATOM 660 O O . ILE A 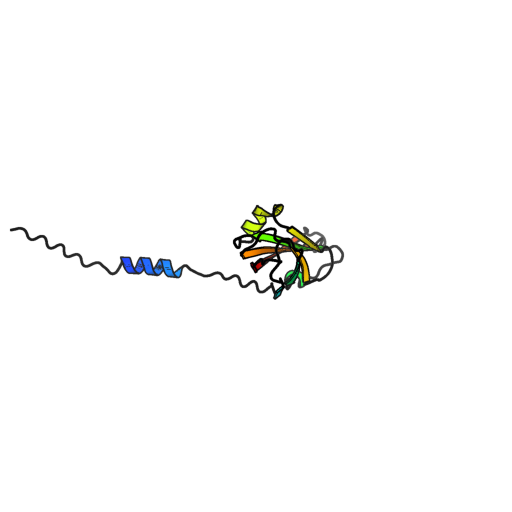1 82 ? -12.797 -4.168 -0.558 1.00 95.88 82 ILE A O 1
ATOM 664 N N . HIS A 1 83 ? -10.762 -3.298 -0.998 1.00 96.44 83 HIS A N 1
ATOM 665 C CA . HIS A 1 83 ? -11.004 -2.854 -2.366 1.00 96.44 83 HIS A CA 1
ATOM 666 C C . HIS A 1 83 ? -10.041 -3.539 -3.340 1.00 96.44 83 HIS A C 1
ATOM 668 O O . HIS A 1 83 ? -9.002 -4.078 -2.956 1.00 96.44 83 HIS A O 1
ATOM 674 N N . THR A 1 84 ? -10.370 -3.509 -4.622 1.00 95.62 84 THR A N 1
ATOM 675 C CA . THR A 1 84 ? -9.462 -3.840 -5.726 1.00 95.62 84 THR A CA 1
ATOM 676 C C . THR A 1 84 ? -8.474 -2.696 -5.978 1.00 95.62 84 THR A C 1
ATOM 678 O O . THR A 1 84 ? -8.702 -1.564 -5.555 1.00 95.62 84 THR A O 1
ATOM 681 N N . ILE A 1 85 ? -7.373 -2.958 -6.697 1.00 94.44 85 ILE A N 1
ATOM 682 C CA . ILE A 1 85 ? -6.428 -1.891 -7.088 1.00 94.44 85 ILE A CA 1
ATOM 683 C C . ILE A 1 85 ? -7.147 -0.813 -7.907 1.00 94.44 85 ILE A C 1
ATOM 685 O O . ILE A 1 85 ? -7.019 0.364 -7.601 1.00 94.44 85 ILE A O 1
ATOM 689 N N . LYS A 1 86 ? -7.986 -1.212 -8.868 1.00 95.31 86 LYS A N 1
ATOM 690 C CA . LYS A 1 86 ? -8.744 -0.281 -9.714 1.00 95.31 86 LYS A CA 1
ATOM 691 C C . LYS A 1 86 ? -9.645 0.663 -8.909 1.00 95.31 86 LYS A C 1
ATOM 693 O O . LYS A 1 86 ? -9.743 1.844 -9.226 1.00 95.31 86 LYS A O 1
ATOM 698 N N . GLU A 1 87 ? -10.316 0.157 -7.878 1.00 96.12 87 GLU A N 1
ATOM 699 C CA . GLU A 1 87 ? -11.129 0.991 -6.981 1.00 96.12 87 GLU A CA 1
ATOM 700 C C . GLU A 1 87 ? -10.252 1.941 -6.152 1.00 96.12 87 GLU A C 1
ATOM 702 O O . GLU A 1 87 ? -10.591 3.111 -5.990 1.00 96.12 87 GLU A O 1
ATOM 707 N N . LEU A 1 88 ? -9.099 1.472 -5.666 1.00 95.31 88 LEU A N 1
ATOM 708 C CA . LEU A 1 88 ? -8.141 2.304 -4.931 1.00 95.31 88 LEU A CA 1
ATOM 709 C C . LEU A 1 88 ? -7.558 3.423 -5.806 1.00 95.31 88 LEU A C 1
ATOM 711 O O . LEU A 1 88 ? -7.446 4.554 -5.343 1.00 95.31 88 LEU A O 1
ATOM 715 N N . GLU A 1 89 ? -7.254 3.147 -7.074 1.00 94.12 89 GLU A N 1
ATOM 716 C CA . GLU A 1 89 ? -6.814 4.152 -8.050 1.00 94.12 89 GLU A CA 1
ATOM 717 C C . GLU A 1 89 ? -7.876 5.236 -8.281 1.00 94.12 89 GLU A C 1
ATOM 719 O O . GLU A 1 89 ? -7.552 6.417 -8.390 1.00 94.12 89 GLU A O 1
ATOM 724 N N . GLN A 1 90 ? -9.160 4.871 -8.306 1.00 94.50 90 GLN A N 1
ATOM 725 C CA . GLN A 1 90 ? -10.251 5.848 -8.417 1.00 94.50 90 GLN A CA 1
ATOM 726 C C . GLN A 1 90 ? -10.371 6.737 -7.173 1.00 94.50 90 GLN A C 1
ATOM 728 O O . GLN A 1 90 ? -10.843 7.868 -7.262 1.00 94.50 90 GLN A O 1
ATOM 733 N N . MET A 1 91 ? -9.919 6.242 -6.021 1.00 92.56 91 MET A N 1
ATOM 734 C CA . MET A 1 91 ? -9.937 6.943 -4.738 1.00 92.56 91 MET A CA 1
ATOM 735 C C . MET A 1 91 ? -8.568 7.517 -4.354 1.00 92.56 91 MET A C 1
ATOM 737 O O . MET A 1 91 ? -8.373 7.890 -3.199 1.00 92.56 91 MET A O 1
ATOM 741 N N . HIS A 1 92 ? -7.625 7.614 -5.293 1.00 84.88 92 HIS A N 1
ATOM 742 C CA . HIS A 1 92 ? -6.219 7.930 -5.028 1.00 84.88 92 HIS A CA 1
ATOM 743 C C . HIS A 1 92 ? -5.999 9.177 -4.155 1.00 84.88 92 HIS A C 1
ATOM 745 O O . HIS A 1 92 ? -5.124 9.187 -3.300 1.00 84.88 92 HIS A O 1
ATOM 751 N N . GLN A 1 93 ? -6.837 10.207 -4.307 1.00 85.88 93 GLN A N 1
ATOM 752 C CA . GLN A 1 93 ? -6.765 11.445 -3.514 1.00 85.88 93 GLN A CA 1
ATOM 753 C C . GLN A 1 93 ? -7.080 11.261 -2.019 1.00 85.88 93 GLN A C 1
ATOM 755 O O . GLN A 1 93 ? -6.756 12.126 -1.213 1.00 85.88 93 GLN A O 1
ATOM 760 N N . SER A 1 94 ? -7.739 10.161 -1.653 1.00 86.75 94 SER A N 1
ATOM 761 C CA . SER A 1 94 ? -8.066 9.798 -0.267 1.00 86.75 94 SER A CA 1
ATOM 762 C C . SER A 1 94 ? -7.041 8.859 0.374 1.00 86.75 94 SER A C 1
ATOM 764 O O . SER A 1 94 ? -7.193 8.501 1.542 1.00 86.75 94 SER A O 1
ATOM 766 N N . LEU A 1 95 ? -6.027 8.434 -0.385 1.00 91.44 95 LEU A N 1
ATOM 767 C CA . LEU A 1 95 ? -4.981 7.538 0.089 1.00 91.44 95 LEU A CA 1
ATOM 768 C C . LEU A 1 95 ? -3.780 8.340 0.589 1.00 91.44 95 LEU A C 1
ATOM 770 O O . LEU A 1 95 ? -3.302 9.265 -0.069 1.00 91.44 95 LEU A O 1
ATOM 774 N N . ASP A 1 96 ? -3.249 7.923 1.731 1.00 90.19 96 ASP A N 1
ATOM 775 C CA . ASP A 1 96 ? -1.955 8.376 2.210 1.00 90.19 96 ASP A CA 1
ATOM 776 C C . ASP A 1 96 ? -0.868 7.853 1.259 1.00 90.19 96 ASP A C 1
ATOM 778 O O . ASP A 1 96 ? -0.875 6.685 0.852 1.00 90.19 96 ASP A O 1
ATOM 782 N N . THR A 1 97 ? 0.068 8.727 0.889 1.00 89.38 97 THR A N 1
ATOM 783 C CA . THR A 1 97 ? 1.136 8.421 -0.069 1.00 89.38 97 THR A CA 1
ATOM 784 C C . THR A 1 97 ? 2.491 8.425 0.629 1.00 89.38 97 THR A C 1
ATOM 786 O O . THR A 1 97 ? 2.883 9.425 1.229 1.00 89.38 97 THR A O 1
ATOM 789 N N . PHE A 1 98 ? 3.234 7.326 0.509 1.00 86.44 98 PHE A N 1
ATOM 790 C CA . PHE A 1 98 ? 4.573 7.164 1.078 1.00 86.44 98 PHE A CA 1
ATOM 791 C C . PHE A 1 98 ? 5.541 6.766 -0.039 1.00 86.44 98 PHE A C 1
ATOM 793 O O . PHE A 1 98 ? 5.471 5.658 -0.568 1.00 86.44 98 PHE A O 1
ATOM 800 N N . GLY A 1 99 ? 6.418 7.684 -0.442 1.00 74.62 99 GLY A N 1
ATOM 801 C CA . GLY A 1 99 ? 7.339 7.481 -1.564 1.00 74.62 99 GLY A CA 1
ATOM 802 C C . GLY A 1 99 ? 8.792 7.309 -1.131 1.00 74.62 99 GLY A C 1
ATOM 803 O O . GLY A 1 99 ? 9.238 7.938 -0.172 1.00 74.62 99 GLY A O 1
ATOM 804 N N . PHE A 1 100 ? 9.545 6.520 -1.899 1.00 68.31 100 PHE A N 1
ATOM 805 C CA . PHE A 1 100 ? 11.009 6.524 -1.895 1.00 68.31 100 PHE A CA 1
ATOM 806 C C . PHE A 1 100 ? 11.506 6.806 -3.311 1.00 68.31 100 PHE A C 1
ATOM 808 O O . PHE A 1 100 ? 11.078 6.155 -4.266 1.00 68.31 100 PHE A O 1
ATOM 815 N N . ILE A 1 101 ? 12.403 7.785 -3.447 1.00 54.22 101 ILE A N 1
ATOM 816 C CA . ILE A 1 101 ? 12.968 8.150 -4.752 1.00 54.22 101 ILE A CA 1
ATOM 817 C C . ILE A 1 101 ? 14.255 7.375 -5.047 1.00 54.22 101 ILE A C 1
ATOM 819 O O . ILE A 1 101 ? 14.556 7.168 -6.213 1.00 54.22 101 ILE A O 1
ATOM 823 N N . GLU A 1 102 ? 14.980 6.844 -4.058 1.00 51.78 102 GLU A N 1
ATOM 824 C CA . GLU A 1 102 ? 16.233 6.151 -4.360 1.00 51.78 102 GLU A CA 1
ATOM 825 C C . GLU A 1 102 ? 16.565 4.987 -3.424 1.00 51.78 102 GLU A C 1
ATOM 827 O O . GLU A 1 102 ? 16.517 5.095 -2.199 1.00 51.78 102 GLU A O 1
ATOM 832 N N . LYS A 1 103 ? 17.042 3.927 -4.089 1.00 50.34 103 LYS A N 1
ATOM 833 C 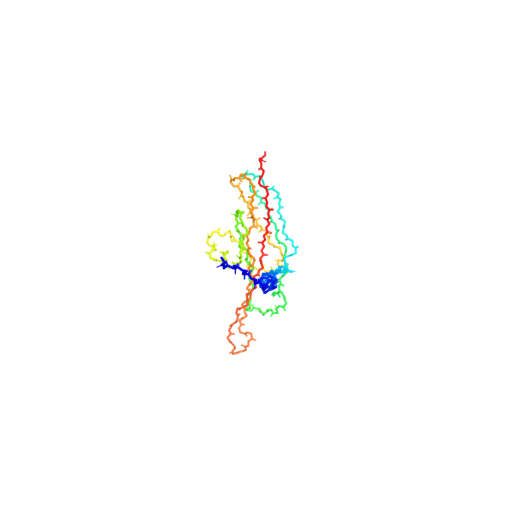CA . LYS A 1 103 ? 17.679 2.690 -3.615 1.00 50.34 103 LYS A CA 1
ATOM 834 C C . LYS A 1 103 ? 16.751 1.581 -3.136 1.00 50.34 103 LYS A C 1
ATOM 836 O O . LYS A 1 103 ? 15.790 1.800 -2.413 1.00 50.34 103 LYS A O 1
ATOM 841 N N . ARG A 1 104 ? 17.143 0.373 -3.572 1.00 56.62 104 ARG A N 1
ATOM 842 C CA . ARG A 1 104 ? 16.679 -0.963 -3.174 1.00 56.62 104 ARG A CA 1
ATOM 843 C C . ARG A 1 104 ? 16.314 -1.004 -1.694 1.00 56.62 104 ARG A C 1
ATOM 845 O O . ARG A 1 104 ? 17.150 -1.340 -0.863 1.00 56.62 104 ARG A O 1
ATOM 852 N N . ASN A 1 105 ? 15.081 -0.665 -1.379 1.00 64.06 105 ASN A N 1
ATOM 853 C CA . ASN A 1 105 ? 14.507 -0.929 -0.084 1.00 64.06 105 ASN A CA 1
ATOM 854 C C . ASN A 1 105 ? 13.249 -1.725 -0.372 1.00 64.06 105 ASN A C 1
ATOM 856 O O . ASN A 1 105 ? 12.209 -1.188 -0.741 1.00 64.06 105 ASN A O 1
ATOM 860 N N . ASP A 1 106 ? 13.390 -3.032 -0.187 1.00 80.38 106 ASP A N 1
ATOM 861 C CA . ASP A 1 106 ? 12.294 -3.991 -0.079 1.00 80.38 106 ASP A CA 1
ATOM 862 C C . ASP A 1 106 ? 11.346 -3.651 1.082 1.00 80.38 106 ASP A C 1
ATOM 864 O O . ASP A 1 106 ? 10.325 -4.303 1.257 1.00 80.38 106 ASP A O 1
ATOM 868 N N . THR A 1 107 ? 11.685 -2.640 1.888 1.00 87.94 107 THR A N 1
ATOM 869 C CA . THR A 1 107 ? 10.992 -2.252 3.104 1.00 87.94 107 THR A CA 1
ATOM 870 C C . THR A 1 107 ? 10.482 -0.812 3.030 1.00 87.94 107 THR A C 1
ATOM 872 O O . THR A 1 107 ? 11.264 0.130 2.918 1.00 87.94 107 THR A O 1
ATOM 875 N N . ILE A 1 108 ? 9.171 -0.633 3.201 1.00 89.94 108 ILE A N 1
ATOM 876 C CA . ILE A 1 108 ? 8.500 0.670 3.317 1.00 89.94 108 ILE A CA 1
ATOM 877 C C . ILE A 1 108 ? 7.987 0.836 4.746 1.00 89.94 108 ILE A C 1
ATOM 879 O O . ILE A 1 108 ? 7.183 0.027 5.213 1.00 89.94 108 ILE A O 1
ATOM 883 N N . TYR A 1 109 ? 8.426 1.892 5.432 1.00 91.50 109 TYR A N 1
ATOM 884 C CA . TYR A 1 109 ? 7.857 2.326 6.710 1.00 91.50 109 TYR A CA 1
ATOM 885 C C . TYR A 1 109 ? 6.756 3.354 6.465 1.00 91.50 109 TYR A C 1
ATOM 887 O O . TYR A 1 109 ? 6.885 4.198 5.581 1.00 91.50 109 TYR A O 1
ATOM 895 N N . PHE A 1 110 ? 5.688 3.291 7.252 1.00 93.00 110 PHE A N 1
ATOM 896 C CA . PHE A 1 110 ? 4.570 4.222 7.147 1.00 93.00 110 PHE A CA 1
ATOM 897 C C . PHE A 1 110 ? 3.941 4.457 8.520 1.00 93.00 110 PHE A C 1
ATOM 899 O O . PHE A 1 110 ? 3.944 3.577 9.388 1.00 93.00 110 PHE A O 1
ATOM 906 N N . ASP A 1 111 ? 3.390 5.649 8.703 1.00 94.06 111 ASP A N 1
ATOM 907 C CA . ASP A 1 111 ? 2.628 6.015 9.889 1.00 94.06 111 ASP A CA 1
ATOM 908 C C . ASP A 1 111 ? 1.136 5.802 9.652 1.00 94.06 111 ASP A C 1
ATOM 910 O O . ASP A 1 111 ? 0.640 5.960 8.539 1.00 94.06 111 ASP A O 1
ATOM 914 N N . TYR A 1 112 ? 0.406 5.461 10.708 1.00 93.69 112 TYR A N 1
ATOM 915 C CA . TYR A 1 112 ? -1.047 5.374 10.666 1.00 93.69 112 TYR A CA 1
ATOM 916 C C . TYR A 1 112 ? -1.666 5.696 12.025 1.00 93.69 112 TYR A C 1
ATOM 918 O O . TYR A 1 112 ? -1.110 5.403 13.083 1.00 93.69 112 TYR A O 1
ATOM 926 N N . GLU A 1 113 ? -2.858 6.278 11.982 1.00 94.81 113 GLU A N 1
ATOM 927 C CA . GLU A 1 113 ? -3.641 6.660 13.155 1.00 94.81 113 GLU A CA 1
ATOM 928 C C . GLU A 1 113 ? -5.130 6.438 12.880 1.00 94.81 113 GLU A C 1
ATOM 930 O O . GLU A 1 113 ? -5.608 6.655 11.759 1.00 94.81 113 GLU A O 1
ATOM 935 N N . PHE A 1 114 ? -5.856 6.003 13.911 1.00 94.56 114 PHE A N 1
ATOM 936 C CA . PHE A 1 114 ? -7.300 5.796 13.881 1.00 94.56 114 PHE A CA 1
ATOM 937 C C . PHE A 1 114 ? -7.980 6.696 14.906 1.00 94.56 114 PHE A C 1
ATOM 939 O O . PHE A 1 114 ? -7.631 6.666 16.081 1.00 94.56 114 PHE A O 1
ATOM 946 N N . ASP A 1 115 ? -8.998 7.425 14.462 1.00 94.31 115 ASP A N 1
ATOM 947 C CA . ASP A 1 115 ? -9.789 8.349 15.279 1.00 94.31 115 ASP A CA 1
ATOM 948 C C . ASP A 1 115 ? -10.947 7.659 16.024 1.00 94.31 115 ASP A C 1
ATOM 950 O O . ASP A 1 115 ? -11.591 8.246 16.894 1.00 94.31 115 ASP A O 1
ATOM 954 N N . LYS A 1 116 ? -11.253 6.405 15.665 1.00 95.06 116 LYS A N 1
ATOM 955 C CA . LYS A 1 116 ? -12.419 5.661 16.157 1.00 95.06 116 LYS A CA 1
ATOM 956 C C . LYS A 1 116 ? -12.093 4.204 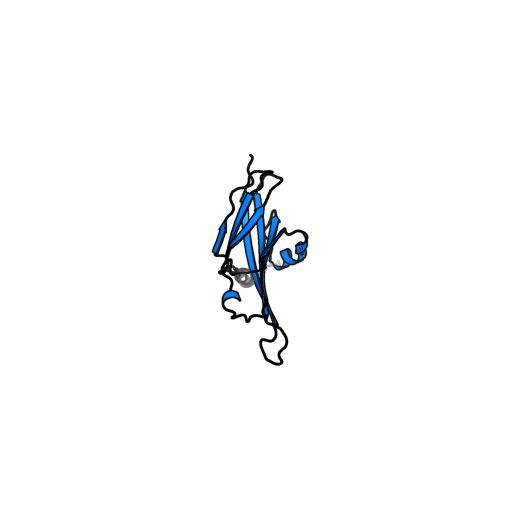16.452 1.00 95.06 116 LYS A C 1
ATOM 958 O O . LYS A 1 116 ? -11.312 3.562 15.750 1.00 95.06 116 LYS A O 1
ATOM 963 N N . LEU A 1 117 ? -12.782 3.659 17.453 1.00 96.88 117 LEU A N 1
ATOM 964 C CA . LEU A 1 117 ? -12.748 2.235 17.778 1.00 96.88 117 LEU A CA 1
ATOM 965 C C . LEU A 1 117 ? -13.376 1.379 16.671 1.00 96.88 117 LEU A C 1
ATOM 967 O O . LEU A 1 117 ? -14.247 1.811 15.909 1.00 96.88 117 LEU A O 1
ATOM 971 N N . GLY A 1 118 ? -12.959 0.115 16.622 1.00 95.94 118 GLY A N 1
ATOM 972 C CA . GLY A 1 118 ? -13.581 -0.908 15.792 1.00 95.94 118 GLY A CA 1
ATOM 973 C C . GLY A 1 118 ? -12.598 -1.661 14.908 1.00 95.94 118 GLY A C 1
ATOM 974 O O . GLY A 1 118 ? -11.384 -1.622 15.084 1.00 95.94 118 GLY A O 1
ATOM 975 N N . THR A 1 119 ? -13.155 -2.401 13.955 1.00 96.81 119 THR A N 1
ATOM 976 C CA . THR A 1 119 ? -12.378 -3.144 12.961 1.00 96.81 119 THR A CA 1
ATOM 977 C C . THR A 1 119 ? -12.261 -2.327 11.684 1.00 96.81 119 THR A C 1
ATOM 979 O O . THR A 1 119 ? -13.264 -1.789 11.202 1.00 96.81 119 THR A O 1
ATOM 982 N N . PHE A 1 120 ? -11.044 -2.254 11.156 1.00 97.00 120 PHE A N 1
ATOM 983 C CA . PHE A 1 120 ? -10.710 -1.561 9.919 1.00 97.00 120 PHE A CA 1
ATOM 984 C C . PHE A 1 120 ? -9.712 -2.383 9.101 1.00 97.00 120 PHE A C 1
ATOM 986 O O . PHE A 1 120 ? -9.148 -3.372 9.578 1.00 97.00 120 PHE A O 1
ATOM 993 N N . TYR A 1 121 ? -9.488 -1.946 7.872 1.00 96.31 121 TYR A N 1
ATOM 994 C CA . TYR A 1 121 ? -8.468 -2.444 6.971 1.00 96.31 121 TYR A CA 1
ATOM 995 C C . TYR A 1 121 ? -7.515 -1.304 6.639 1.00 96.31 121 TYR A C 1
ATOM 997 O O . TYR A 1 121 ? -7.951 -0.233 6.221 1.00 96.31 121 TYR A O 1
ATOM 1005 N N . LEU A 1 122 ? -6.222 -1.550 6.833 1.00 96.38 122 LEU A N 1
ATOM 1006 C CA . LEU A 1 122 ? -5.173 -0.813 6.146 1.00 96.38 122 LEU A CA 1
ATOM 1007 C C . LEU A 1 122 ? -5.081 -1.417 4.749 1.00 96.38 122 LEU A C 1
ATOM 1009 O O . LEU A 1 122 ? -4.591 -2.538 4.591 1.00 96.38 122 LEU A O 1
ATOM 1013 N N . ASP A 1 123 ? -5.654 -0.724 3.773 1.00 96.25 123 ASP A N 1
ATOM 1014 C CA . ASP A 1 123 ? -5.892 -1.245 2.433 1.00 96.25 123 ASP A CA 1
ATOM 1015 C C . ASP A 1 123 ? -5.286 -0.319 1.384 1.00 96.25 123 ASP A C 1
ATOM 1017 O O . ASP A 1 123 ? -5.462 0.896 1.442 1.00 96.25 123 ASP A O 1
ATOM 1021 N N . GLY A 1 124 ? -4.531 -0.890 0.449 1.00 95.62 124 GLY A N 1
ATOM 1022 C CA . GLY A 1 124 ? -3.724 -0.090 -0.463 1.00 95.62 124 GLY A CA 1
ATOM 1023 C C . GLY A 1 124 ? -3.035 -0.902 -1.550 1.00 95.62 124 GLY A C 1
ATOM 1024 O O . GLY A 1 124 ? -3.356 -2.078 -1.760 1.00 95.62 124 GLY A O 1
ATOM 1025 N N . TYR A 1 125 ? -2.074 -0.281 -2.220 1.00 94.31 125 TYR A N 1
ATOM 1026 C CA . TYR A 1 125 ? -1.194 -0.932 -3.182 1.00 94.31 125 TYR A CA 1
ATOM 1027 C C . TYR A 1 125 ? 0.182 -0.260 -3.209 1.00 94.31 125 TYR A C 1
ATOM 1029 O O . TYR A 1 125 ? 0.323 0.924 -2.908 1.00 94.31 125 TYR A O 1
ATOM 1037 N N . ILE A 1 126 ? 1.202 -1.041 -3.552 1.00 92.88 126 ILE A N 1
ATOM 1038 C CA . ILE A 1 126 ? 2.532 -0.536 -3.889 1.00 92.88 126 ILE A CA 1
ATOM 1039 C C . ILE A 1 126 ? 2.581 -0.391 -5.403 1.00 92.88 126 ILE A C 1
ATOM 1041 O O . ILE A 1 126 ? 2.201 -1.316 -6.116 1.00 92.88 126 ILE A O 1
ATOM 1045 N N . GLU A 1 127 ? 3.046 0.751 -5.882 1.00 92.00 127 GLU A N 1
ATOM 1046 C CA . GLU A 1 127 ? 3.301 1.025 -7.286 1.00 92.00 127 GLU A CA 1
ATOM 1047 C C . GLU A 1 127 ? 4.799 1.192 -7.507 1.00 92.00 127 GLU A C 1
ATOM 1049 O O . GLU A 1 127 ? 5.447 2.063 -6.922 1.00 9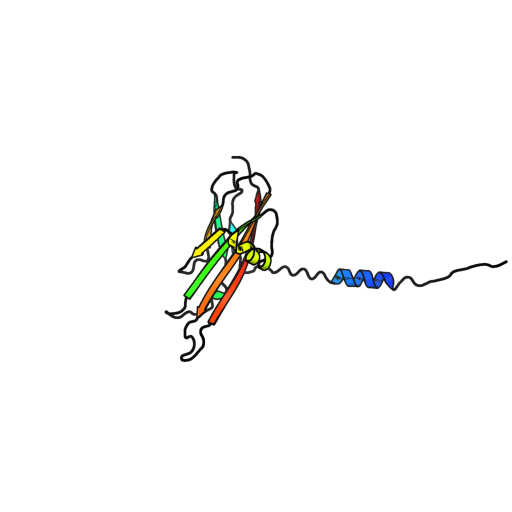2.00 127 GLU A O 1
ATOM 1054 N N . GLU A 1 128 ? 5.344 0.358 -8.379 1.00 89.69 128 GLU A N 1
ATOM 1055 C CA . GLU A 1 128 ? 6.727 0.428 -8.814 1.00 89.69 128 GLU A CA 1
ATOM 1056 C C . GLU A 1 128 ? 6.776 0.893 -10.260 1.00 89.69 128 GLU A C 1
ATOM 1058 O O . GLU A 1 128 ? 6.027 0.399 -11.103 1.00 89.69 128 GLU A O 1
ATOM 1063 N N . LYS A 1 129 ? 7.680 1.823 -10.558 1.00 89.50 129 LYS A N 1
ATOM 1064 C CA . LYS A 1 129 ? 7.896 2.350 -11.903 1.00 89.50 129 LYS A CA 1
ATOM 1065 C C . LYS A 1 129 ? 9.371 2.285 -12.248 1.00 89.50 129 LYS A C 1
ATOM 1067 O O . LYS A 1 129 ? 10.213 2.720 -11.467 1.00 89.50 129 LYS A O 1
ATOM 1072 N N . VAL A 1 130 ? 9.677 1.786 -13.440 1.00 88.69 130 VAL A N 1
ATOM 1073 C CA . VAL A 1 130 ? 11.000 1.901 -14.056 1.00 88.69 130 VAL A CA 1
ATOM 1074 C C . VAL A 1 130 ? 10.849 2.643 -15.374 1.00 88.69 130 VAL A C 1
ATOM 1076 O O . VAL A 1 130 ? 10.166 2.182 -16.291 1.00 88.69 130 VAL A O 1
ATOM 1079 N N . PHE A 1 131 ? 11.484 3.805 -15.454 1.00 87.12 131 PHE A N 1
ATOM 1080 C CA . PHE A 1 131 ? 11.627 4.581 -16.671 1.00 87.12 131 PHE A CA 1
ATOM 1081 C C . PHE A 1 131 ? 12.968 4.240 -17.312 1.00 87.12 131 PHE A C 1
ATOM 1083 O O . PHE A 1 131 ? 14.020 4.531 -16.747 1.00 87.12 131 PHE A O 1
ATOM 1090 N N . LEU A 1 132 ? 12.906 3.604 -18.479 1.00 85.19 132 LEU A N 1
ATOM 1091 C CA . LEU A 1 132 ? 14.067 3.257 -19.284 1.00 85.19 132 LEU A CA 1
ATOM 1092 C C . LEU A 1 132 ? 14.263 4.336 -20.345 1.00 85.19 132 LEU A C 1
ATOM 1094 O O . LEU A 1 132 ? 13.509 4.386 -21.329 1.00 85.19 132 LEU A O 1
ATOM 1098 N N . ASP A 1 133 ? 15.257 5.194 -20.137 1.00 75.50 133 ASP A N 1
ATOM 1099 C CA . ASP A 1 133 ? 15.581 6.272 -21.058 1.00 75.50 133 ASP A CA 1
ATOM 1100 C C . ASP A 1 133 ? 16.666 5.830 -22.038 1.00 75.50 133 ASP A C 1
ATOM 1102 O O . ASP A 1 133 ? 17.724 5.339 -21.653 1.00 75.50 133 ASP A O 1
ATOM 1106 N N . ASN A 1 134 ? 16.418 6.001 -23.337 1.00 65.75 134 ASN A N 1
ATOM 1107 C CA . ASN A 1 134 ? 17.387 5.666 -24.386 1.00 65.75 134 ASN A CA 1
ATOM 1108 C C . ASN A 1 134 ? 17.940 4.219 -24.339 1.00 65.75 134 ASN A C 1
ATOM 1110 O O . ASN A 1 134 ? 19.053 3.974 -24.806 1.00 65.75 134 ASN A O 1
ATOM 1114 N N . TYR A 1 135 ? 17.160 3.236 -23.854 1.00 62.84 135 TYR A N 1
ATOM 1115 C CA . TYR A 1 135 ? 17.559 1.811 -23.825 1.00 62.84 135 TYR A CA 1
ATOM 1116 C C . TYR A 1 135 ? 18.028 1.290 -25.201 1.00 62.84 135 TYR A C 1
ATOM 1118 O O . TYR A 1 135 ? 18.844 0.376 -25.293 1.00 62.84 135 TYR A O 1
ATOM 1126 N N . TYR A 1 136 ? 17.557 1.912 -26.288 1.00 62.75 136 TYR A N 1
ATOM 1127 C CA . TYR A 1 136 ? 18.119 1.766 -27.629 1.00 62.75 136 TYR A CA 1
ATOM 1128 C C . TYR A 1 136 ? 18.604 3.127 -28.134 1.00 62.75 136 TYR A C 1
ATOM 1130 O O . TYR A 1 136 ? 17.918 4.128 -27.947 1.00 62.75 136 TYR A O 1
ATOM 1138 N N . LYS A 1 137 ? 19.732 3.149 -28.859 1.00 57.97 137 LYS A N 1
ATOM 1139 C CA . LYS A 1 137 ? 20.434 4.363 -29.331 1.00 57.97 137 LYS A CA 1
ATOM 1140 C C . LYS A 1 137 ? 19.576 5.333 -30.176 1.00 57.97 137 LYS A C 1
ATOM 1142 O O . LYS A 1 137 ? 19.996 6.462 -30.360 1.00 57.97 137 LYS A O 1
ATOM 1147 N N . ASN A 1 138 ? 18.394 4.899 -30.639 1.00 65.88 138 ASN A N 1
ATOM 1148 C CA . ASN A 1 138 ? 17.349 5.675 -31.336 1.00 65.88 138 ASN A CA 1
ATOM 1149 C C . ASN A 1 138 ? 15.917 5.237 -30.919 1.00 65.88 138 ASN A C 1
ATOM 1151 O O . ASN A 1 138 ? 14.972 5.310 -31.706 1.00 65.88 138 ASN A O 1
ATOM 1155 N N . GLY A 1 139 ? 15.762 4.646 -29.732 1.00 66.75 139 GLY A N 1
ATOM 1156 C CA . GLY A 1 139 ? 14.500 4.067 -29.269 1.00 66.75 139 GLY A CA 1
ATOM 1157 C C . GLY A 1 139 ? 13.606 5.069 -28.548 1.00 66.75 139 GLY A C 1
ATOM 1158 O O . GLY A 1 139 ? 14.078 6.046 -27.982 1.00 66.75 139 GLY A O 1
ATOM 1159 N N . LYS A 1 140 ? 12.301 4.786 -28.515 1.00 75.00 140 LYS A N 1
ATOM 1160 C CA . LYS A 1 140 ? 11.369 5.485 -27.619 1.00 75.00 140 LYS A CA 1
ATOM 1161 C C . LYS A 1 140 ? 11.638 5.061 -26.173 1.00 75.00 140 LYS A C 1
ATOM 1163 O O . LYS A 1 140 ? 11.805 3.862 -25.927 1.00 75.00 140 LYS A O 1
ATOM 1168 N N . SER A 1 141 ? 11.618 6.013 -25.242 1.00 83.12 141 SER A N 1
ATOM 1169 C CA . SER A 1 141 ? 11.648 5.728 -23.805 1.00 83.12 141 SER A CA 1
ATOM 1170 C C . SER A 1 141 ? 10.461 4.838 -23.416 1.00 83.12 141 SER A C 1
ATOM 1172 O O . SER A 1 141 ? 9.398 4.880 -24.049 1.00 83.12 141 SER A O 1
ATOM 1174 N N . ARG A 1 142 ? 10.645 3.993 -22.400 1.00 85.44 142 ARG A N 1
ATOM 1175 C CA . ARG A 1 142 ? 9.618 3.050 -21.934 1.00 85.44 142 ARG A CA 1
ATOM 1176 C C . ARG A 1 142 ? 9.379 3.222 -20.443 1.00 85.44 142 ARG A C 1
ATOM 1178 O O . ARG A 1 142 ? 10.332 3.339 -19.683 1.00 85.44 142 ARG A O 1
ATOM 1185 N N . LEU A 1 143 ? 8.112 3.177 -20.043 1.00 87.88 143 LEU A N 1
ATOM 1186 C CA . LEU A 1 143 ? 7.702 3.089 -18.646 1.00 87.88 143 LEU A CA 1
ATOM 1187 C C . LEU A 1 143 ? 7.174 1.680 -18.384 1.00 87.88 143 LEU A C 1
ATOM 1189 O O . LEU A 1 143 ? 6.254 1.228 -19.065 1.00 87.88 143 LEU A O 1
ATOM 1193 N N . ILE A 1 144 ? 7.771 0.996 -17.416 1.00 89.19 144 ILE A N 1
ATOM 1194 C CA . ILE A 1 144 ? 7.310 -0.297 -16.916 1.00 89.19 144 ILE A CA 1
ATOM 1195 C C . ILE A 1 144 ? 6.731 -0.056 -15.527 1.00 89.19 144 ILE A C 1
ATOM 1197 O O . ILE A 1 144 ? 7.412 0.526 -14.68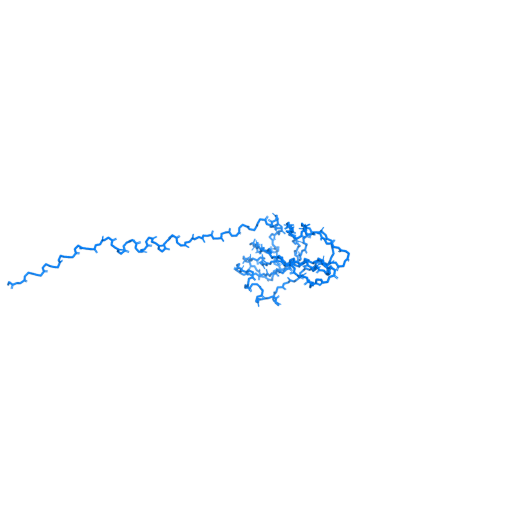3 1.00 89.19 144 ILE A O 1
ATOM 1201 N N . THR A 1 145 ? 5.496 -0.502 -15.305 1.00 90.62 145 THR A N 1
ATOM 1202 C CA . THR A 1 145 ? 4.796 -0.361 -14.025 1.00 90.62 145 THR A CA 1
ATOM 1203 C C . THR A 1 145 ? 4.454 -1.739 -13.474 1.00 90.62 145 THR A C 1
ATOM 1205 O O . THR A 1 145 ? 3.947 -2.580 -14.214 1.00 90.62 145 THR A O 1
ATOM 1208 N N . ASN A 1 146 ? 4.701 -1.948 -12.185 1.00 90.62 146 ASN A N 1
ATOM 1209 C CA . ASN A 1 146 ? 4.218 -3.097 -11.426 1.00 90.62 146 ASN A CA 1
ATOM 1210 C C . ASN A 1 146 ? 3.368 -2.605 -10.251 1.00 90.62 146 ASN A C 1
ATOM 1212 O O . ASN A 1 146 ? 3.683 -1.579 -9.645 1.00 90.62 146 ASN A O 1
ATOM 1216 N N . GLN A 1 147 ? 2.296 -3.326 -9.930 1.00 92.19 147 GLN A N 1
ATOM 1217 C CA . GLN A 1 147 ? 1.407 -2.984 -8.826 1.00 92.19 147 GLN A CA 1
ATOM 1218 C C . GLN A 1 147 ? 1.176 -4.194 -7.924 1.00 92.19 147 GLN A C 1
ATOM 1220 O O . GLN A 1 147 ? 0.760 -5.258 -8.376 1.00 92.19 147 GLN A O 1
ATOM 1225 N N . ILE A 1 148 ? 1.405 -4.017 -6.624 1.00 92.06 148 ILE A N 1
ATOM 1226 C CA . ILE A 1 148 ? 1.271 -5.076 -5.621 1.00 92.06 148 ILE A CA 1
ATOM 1227 C C . ILE A 1 148 ? 0.146 -4.700 -4.663 1.00 92.06 148 ILE A C 1
ATOM 1229 O O . ILE A 1 148 ? 0.247 -3.722 -3.919 1.00 92.06 148 ILE A O 1
ATOM 1233 N N . LYS A 1 149 ? -0.928 -5.496 -4.634 1.00 93.44 149 LYS A N 1
ATOM 1234 C CA . LYS A 1 149 ? -2.015 -5.300 -3.668 1.00 93.44 149 LYS A CA 1
ATOM 1235 C C . LYS A 1 149 ? -1.539 -5.610 -2.251 1.00 93.44 149 LYS A C 1
ATOM 1237 O O . LYS A 1 149 ? -0.961 -6.668 -1.993 1.00 93.44 149 LYS A O 1
ATOM 1242 N N . ILE A 1 150 ? -1.892 -4.734 -1.313 1.00 93.75 150 ILE A N 1
ATOM 1243 C CA . ILE A 1 150 ? -1.689 -4.946 0.122 1.00 93.75 150 ILE A CA 1
ATOM 1244 C C . ILE A 1 150 ? -3.001 -4.759 0.881 1.00 93.75 150 ILE A C 1
ATOM 1246 O O . ILE A 1 150 ? -3.814 -3.895 0.552 1.00 93.75 150 ILE A O 1
ATOM 1250 N N . SER A 1 151 ? -3.232 -5.579 1.902 1.00 94.75 151 SER A N 1
ATOM 1251 C CA . SER A 1 151 ? -4.379 -5.408 2.791 1.00 94.75 151 SER A CA 1
ATOM 1252 C C . SER A 1 151 ? -4.112 -6.045 4.142 1.00 94.75 151 SER A C 1
ATOM 1254 O O . SER A 1 151 ? -3.608 -7.169 4.222 1.00 94.75 151 SER A O 1
ATOM 1256 N N . LYS A 1 152 ? -4.459 -5.344 5.221 1.00 95.44 152 LYS A N 1
ATOM 1257 C CA . LYS A 1 152 ? -4.323 -5.866 6.578 1.00 95.44 152 LYS A CA 1
ATOM 1258 C C . LYS A 1 152 ? -5.468 -5.417 7.462 1.00 95.44 152 LYS A C 1
ATOM 1260 O O . LYS A 1 152 ? -5.666 -4.233 7.714 1.00 95.44 152 LYS A O 1
ATOM 1265 N N . LYS A 1 153 ? -6.193 -6.403 7.987 1.00 95.88 153 LYS A N 1
ATOM 1266 C CA . LYS A 1 153 ? -7.213 -6.190 9.010 1.00 95.88 153 LYS A CA 1
ATOM 1267 C C . LYS A 1 153 ? -6.554 -5.786 10.328 1.00 95.88 153 LYS A C 1
ATOM 1269 O O . LYS A 1 153 ? -5.634 -6.466 10.786 1.00 95.88 153 LYS A O 1
ATOM 1274 N N . VAL A 1 154 ? -7.066 -4.731 10.947 1.00 95.69 154 VAL A N 1
ATOM 1275 C CA . VAL A 1 154 ? -6.631 -4.218 12.249 1.00 95.69 154 VAL A CA 1
ATOM 1276 C C . VAL A 1 154 ? -7.833 -4.008 13.164 1.00 95.69 154 VAL A C 1
ATOM 1278 O O . VAL A 1 154 ? -8.920 -3.626 12.720 1.00 95.69 154 VAL A O 1
ATOM 1281 N N . LYS A 1 155 ? -7.643 -4.278 14.457 1.00 96.81 155 LYS A N 1
ATOM 1282 C CA . LYS A 1 155 ? -8.626 -3.975 15.500 1.00 96.81 155 LYS A CA 1
ATOM 1283 C C . LYS A 1 155 ? -8.100 -2.807 16.325 1.00 96.81 155 LYS A C 1
ATOM 1285 O O . LYS A 1 155 ? -7.082 -2.956 16.995 1.00 96.81 155 LYS A O 1
ATOM 1290 N N . VAL A 1 156 ? -8.797 -1.678 16.259 1.00 95.62 156 VAL A N 1
ATOM 1291 C CA . VAL A 1 156 ? -8.500 -0.491 17.062 1.00 95.62 156 VAL A CA 1
ATOM 1292 C C . VAL A 1 156 ? -9.043 -0.715 18.468 1.00 95.62 156 VAL A C 1
ATOM 1294 O O . VAL A 1 156 ? -10.212 -1.085 18.627 1.00 95.62 156 VAL A O 1
ATOM 1297 N N . ILE A 1 157 ? -8.189 -0.523 19.468 1.00 94.38 157 ILE A N 1
ATOM 1298 C CA . ILE A 1 157 ? -8.500 -0.718 20.886 1.00 94.38 157 ILE A CA 1
ATOM 1299 C C . ILE A 1 157 ? -8.441 0.606 21.654 1.00 94.38 157 ILE A C 1
ATOM 1301 O O . ILE A 1 157 ? -7.918 1.607 21.163 1.00 94.38 157 ILE A O 1
ATOM 1305 N N . GLU A 1 158 ? -9.010 0.607 22.856 1.00 92.44 158 GLU A N 1
ATOM 1306 C CA . GLU A 1 158 ? -8.888 1.728 23.788 1.00 92.44 158 GLU A CA 1
ATOM 1307 C C . GLU A 1 158 ? -7.438 1.896 24.262 1.00 92.44 158 GLU A C 1
ATOM 1309 O O . GLU A 1 158 ? -6.624 0.968 24.176 1.00 92.44 158 GLU A O 1
ATOM 1314 N N . LYS A 1 159 ? -7.121 3.115 24.704 1.00 84.12 159 LYS A N 1
ATOM 1315 C CA . LYS A 1 159 ? -5.789 3.492 25.174 1.00 84.12 159 LYS A CA 1
ATOM 1316 C C . LYS A 1 159 ? -5.416 2.790 26.475 1.00 84.12 159 LYS A C 1
ATOM 1318 O O . LYS A 1 159 ? -6.285 2.677 27.358 1.00 84.12 159 LYS A O 1
#

Secondary structure (DSSP, 8-state):
-----------SHHHHHHHHHGGG--------TTEEEEE-PPPBTT--EEEEEEE--GGGGSPP-TT-EEEEEEEEEEESS---HHHHHHTGGGSEEEEE-SS--SEEEEEE--SS-EEEEEEEEEEEEEEE-SSSTTPPPEEEEEEEEEEEEEEEB--

Radius of gyration: 25.25 Å; chains: 1; bounding box: 90×50×56 Å

Sequence (159 aa):
MIDLRIKTKNTPLVILIFFLISLGCKNNQEKSSYLKTFYVKNPKVNERNVGKIIFDSELDTIKTGEKDLKSTTLFLGKFKSIHTIKELEQMHQSLDTFGFIEKRNDTIYFDYEFDKLGTFYLDGYIEEKVFLDNYYKNGKSRLITNQIKISKKVKVIEK

pLDDT: mean 78.85, std 18.61, range [36.41, 97.0]